Protein AF-A0A2S6R2S6-F1 (afdb_monomer_lite)

Secondary structure (DSSP, 8-state):
-------HHHHHHHHHHHHHHHHTT--HHHHHHHTT--

pLDDT: mean 89.96, std 12.2, range [49.62, 98.06]

Radius of gyration: 10.69 Å; chains: 1; bounding box: 20×21×26 Å

Sequence (38 aa):
MARKRYTDEDVLNLLRQIELSLASGSSIETACRSAGIS

Foldseek 3Di:
DPPPPQDPVNVVVLVVQLVVCVVVVDDSVVSCVVSVHD

Structure (mmCIF, N/CA/C/O backbone):
data_AF-A0A2S6R2S6-F1
#
_entry.id   AF-A0A2S6R2S6-F1
#
loop_
_atom_site.group_PDB
_atom_site.id
_atom_site.type_symbol
_atom_site.label_atom_id
_atom_site.label_alt_id
_atom_site.label_comp_id
_atom_site.label_asym_id
_atom_site.label_entity_id
_atom_site.label_seq_id
_atom_site.pdbx_PDB_ins_code
_atom_site.Cartn_x
_atom_site.Cartn_y
_atom_site.Cartn_z
_atom_site.occupancy
_atom_site.B_iso_or_equiv
_atom_site.auth_seq_id
_atom_site.auth_comp_id
_atom_site.auth_asym_id
_atom_site.auth_atom_id
_atom_site.pdbx_PDB_model_num
ATOM 1 N N . MET A 1 1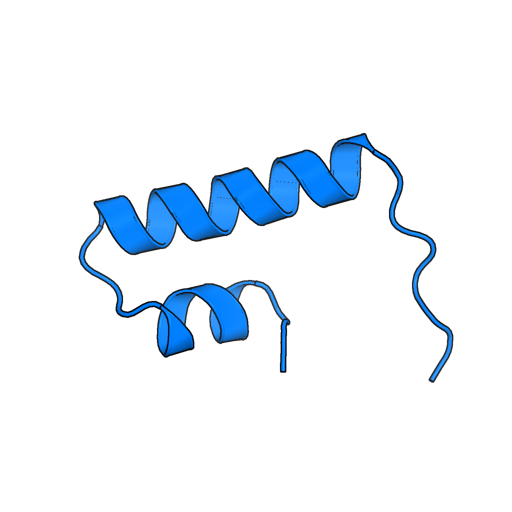 ? 4.959 -18.093 -13.127 1.00 49.62 1 MET A N 1
ATOM 2 C CA . MET A 1 1 ? 4.587 -16.685 -12.876 1.00 49.62 1 MET A CA 1
ATOM 3 C C . MET A 1 1 ? 5.812 -15.827 -13.122 1.00 49.62 1 MET A C 1
ATOM 5 O O . MET A 1 1 ? 6.832 -16.072 -12.491 1.00 49.62 1 MET A O 1
ATOM 9 N N . ALA A 1 2 ? 5.763 -14.910 -14.089 1.00 50.31 2 ALA A N 1
ATOM 10 C CA . ALA A 1 2 ? 6.872 -13.994 -14.330 1.00 50.31 2 ALA A CA 1
ATOM 11 C C . ALA A 1 2 ? 7.063 -13.143 -13.070 1.00 50.31 2 ALA A C 1
ATOM 13 O O . ALA A 1 2 ? 6.148 -12.427 -12.663 1.00 50.31 2 ALA A O 1
ATOM 14 N N . ARG A 1 3 ? 8.216 -13.275 -12.410 1.00 63.84 3 ARG A N 1
ATOM 15 C CA . ARG A 1 3 ? 8.560 -12.450 -11.253 1.00 63.84 3 ARG A CA 1
ATOM 16 C C . ARG A 1 3 ? 8.639 -11.018 -11.775 1.00 63.84 3 ARG A C 1
ATOM 18 O O . ARG A 1 3 ? 9.555 -10.711 -12.537 1.00 63.84 3 ARG A O 1
ATOM 25 N N . LYS A 1 4 ? 7.637 -10.187 -11.462 1.00 67.06 4 LYS A N 1
ATOM 26 C CA . LYS A 1 4 ? 7.672 -8.755 -11.779 1.00 67.06 4 LYS A CA 1
ATOM 27 C C . LYS A 1 4 ? 9.020 -8.240 -11.274 1.00 67.06 4 LYS A C 1
ATOM 29 O O . LYS A 1 4 ? 9.356 -8.440 -10.109 1.00 67.06 4 LYS A O 1
ATOM 34 N N . ARG A 1 5 ? 9.830 -7.672 -12.167 1.00 81.25 5 ARG A N 1
ATOM 35 C CA . ARG A 1 5 ? 11.012 -6.918 -11.752 1.00 81.25 5 ARG A CA 1
ATOM 36 C C . ARG A 1 5 ? 10.472 -5.638 -11.134 1.00 81.25 5 ARG A C 1
ATOM 38 O O . ARG A 1 5 ? 10.016 -4.773 -11.868 1.00 81.25 5 ARG A O 1
ATOM 45 N N . TYR A 1 6 ? 10.434 -5.595 -9.810 1.00 84.12 6 TYR A N 1
ATOM 46 C CA . TYR A 1 6 ? 10.154 -4.368 -9.081 1.00 84.12 6 TYR A CA 1
ATOM 47 C C . TYR A 1 6 ? 11.384 -3.471 -9.201 1.00 84.12 6 TYR A C 1
ATOM 49 O O . TYR A 1 6 ? 12.506 -3.934 -8.976 1.00 84.12 6 TYR A O 1
ATOM 57 N N . THR A 1 7 ? 11.178 -2.224 -9.601 1.00 91.25 7 THR A N 1
ATOM 58 C CA . THR A 1 7 ? 12.177 -1.166 -9.430 1.00 91.25 7 THR A CA 1
ATOM 59 C C . THR A 1 7 ? 12.237 -0.755 -7.958 1.00 91.25 7 THR A C 1
ATOM 61 O O . THR A 1 7 ? 11.320 -1.058 -7.190 1.00 91.25 7 THR A O 1
ATOM 64 N N . ASP A 1 8 ? 13.293 -0.052 -7.545 1.00 93.69 8 ASP A N 1
ATOM 65 C CA . ASP A 1 8 ? 13.379 0.491 -6.184 1.00 93.69 8 ASP A CA 1
ATOM 66 C C . ASP A 1 8 ? 12.163 1.373 -5.852 1.00 93.69 8 ASP A C 1
ATOM 68 O O . ASP A 1 8 ? 11.599 1.281 -4.763 1.00 93.69 8 ASP A O 1
ATOM 72 N N . GLU A 1 9 ? 11.689 2.159 -6.824 1.00 95.12 9 GLU A N 1
ATOM 73 C CA . GLU A 1 9 ? 10.490 2.988 -6.686 1.00 95.12 9 GLU A CA 1
ATOM 74 C C . GLU A 1 9 ? 9.215 2.150 -6.505 1.00 95.12 9 GLU A C 1
ATOM 76 O O . GLU A 1 9 ? 8.378 2.480 -5.662 1.00 95.12 9 GLU A O 1
ATOM 81 N N . A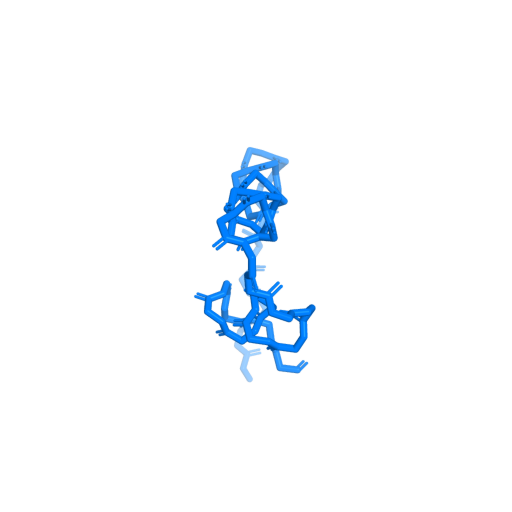SP A 1 10 ? 9.067 1.036 -7.229 1.00 93.19 10 ASP A N 1
ATOM 82 C CA . ASP A 1 10 ? 7.919 0.140 -7.042 1.00 93.19 10 ASP A CA 1
ATOM 83 C C . ASP A 1 10 ? 7.894 -0.448 -5.624 1.00 93.19 10 ASP A C 1
ATOM 85 O O . ASP A 1 10 ? 6.830 -0.545 -5.009 1.00 93.19 10 ASP A O 1
ATOM 89 N N . VAL A 1 11 ? 9.061 -0.825 -5.086 1.00 92.44 11 VAL A N 1
ATOM 90 C CA . VAL A 1 11 ? 9.178 -1.346 -3.715 1.00 92.44 11 VAL A CA 1
ATOM 91 C C . VAL A 1 11 ? 8.836 -0.263 -2.693 1.00 92.44 11 VAL A C 1
ATOM 93 O O . VAL A 1 11 ? 8.084 -0.525 -1.754 1.00 92.44 11 VAL A O 1
ATOM 96 N N . LEU A 1 12 ? 9.339 0.959 -2.877 1.00 96.00 12 LEU A N 1
ATOM 97 C CA . LEU A 1 12 ? 9.038 2.075 -1.977 1.00 96.00 12 LEU A CA 1
ATOM 98 C C . LEU A 1 12 ? 7.543 2.423 -1.980 1.00 96.00 12 LEU A C 1
ATOM 100 O O . LEU A 1 12 ? 6.957 2.606 -0.911 1.00 96.00 12 LEU A O 1
ATOM 104 N N . ASN A 1 13 ? 6.902 2.447 -3.151 1.00 95.12 13 ASN A N 1
ATOM 105 C CA . ASN A 1 13 ? 5.459 2.670 -3.262 1.00 95.12 13 ASN A CA 1
ATOM 106 C C . ASN A 1 13 ? 4.646 1.558 -2.584 1.00 95.12 13 ASN A C 1
ATOM 108 O O . ASN A 1 13 ? 3.662 1.843 -1.899 1.00 95.12 13 ASN A O 1
ATOM 112 N N . LEU A 1 14 ? 5.081 0.303 -2.718 1.00 94.75 14 LEU A N 1
ATOM 113 C CA . LEU A 1 14 ? 4.449 -0.842 -2.064 1.00 94.75 14 LEU A CA 1
ATOM 114 C C . LEU A 1 14 ? 4.503 -0.719 -0.535 1.00 94.75 14 LEU A C 1
ATOM 116 O O . LEU A 1 14 ? 3.487 -0.864 0.145 1.00 94.75 14 LEU A O 1
ATOM 120 N N . LEU A 1 15 ? 5.680 -0.400 0.009 1.00 95.25 15 LEU A N 1
ATOM 121 C CA . LEU A 1 15 ? 5.860 -0.195 1.447 1.00 95.25 15 LEU A CA 1
ATOM 122 C C . LEU A 1 15 ? 5.011 0.976 1.951 1.00 95.25 15 LEU A C 1
ATOM 124 O O . LEU A 1 15 ? 4.350 0.855 2.984 1.00 95.25 15 LEU A O 1
ATOM 128 N N . ARG A 1 16 ? 4.955 2.076 1.189 1.00 97.31 16 ARG A N 1
ATOM 129 C CA . ARG A 1 16 ? 4.128 3.241 1.521 1.00 97.31 16 ARG A CA 1
ATOM 130 C C . ARG A 1 16 ? 2.638 2.900 1.562 1.00 97.31 16 ARG A C 1
ATOM 132 O O . ARG A 1 16 ? 1.9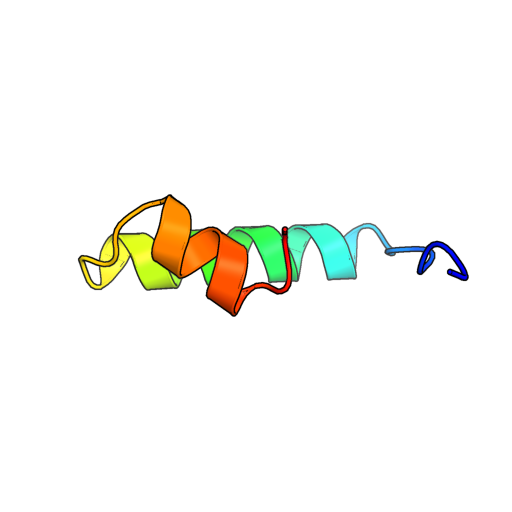34 3.355 2.462 1.00 97.31 16 ARG A O 1
ATOM 139 N N . GLN A 1 17 ? 2.155 2.094 0.618 1.00 96.38 17 GLN A N 1
ATOM 140 C CA . GLN A 1 17 ? 0.764 1.638 0.582 1.00 96.38 17 GLN A CA 1
ATOM 141 C C . GLN A 1 17 ? 0.409 0.787 1.811 1.00 96.38 17 GLN A C 1
ATOM 143 O O . GLN A 1 17 ? -0.659 0.971 2.408 1.00 96.38 17 GLN A O 1
ATOM 148 N N . ILE A 1 18 ? 1.305 -0.125 2.202 1.00 97.19 18 ILE A N 1
ATOM 149 C CA . ILE A 1 18 ? 1.128 -0.964 3.393 1.00 97.19 18 ILE A CA 1
ATOM 150 C C . ILE A 1 18 ? 1.095 -0.086 4.646 1.00 97.19 18 ILE A C 1
ATOM 152 O O . ILE A 1 18 ? 0.168 -0.205 5.443 1.00 97.19 18 ILE A O 1
ATOM 156 N N . GLU A 1 19 ? 2.046 0.839 4.791 1.00 97.88 19 GLU A N 1
ATOM 157 C CA . GLU A 1 19 ? 2.108 1.763 5.929 1.00 97.88 19 GLU A CA 1
ATOM 158 C C . GLU A 1 19 ? 0.821 2.590 6.069 1.00 97.88 19 GLU A C 1
ATOM 160 O O . GLU A 1 19 ? 0.260 2.672 7.160 1.00 97.88 19 GLU A O 1
ATOM 165 N N . LEU A 1 20 ? 0.300 3.141 4.966 1.00 98.06 20 LEU A N 1
ATOM 166 C CA . LEU A 1 20 ? -0.963 3.889 4.966 1.00 98.06 20 LEU A CA 1
ATOM 167 C C . LEU A 1 20 ? -2.155 3.030 5.398 1.00 98.06 20 LEU A C 1
ATOM 169 O O . LEU A 1 20 ? -2.994 3.486 6.173 1.00 98.06 20 LEU A O 1
ATOM 173 N N . SER A 1 21 ? -2.217 1.784 4.927 1.00 97.06 21 SER A N 1
ATOM 174 C CA . SER A 1 21 ? -3.292 0.854 5.294 1.00 97.06 21 SER A CA 1
ATOM 175 C C . SER A 1 21 ? -3.232 0.476 6.776 1.00 97.06 21 SER A C 1
ATOM 177 O O . SER A 1 21 ? -4.266 0.344 7.430 1.00 97.06 21 SER A O 1
ATOM 179 N N . LEU A 1 22 ? -2.027 0.323 7.330 1.00 97.31 22 LEU A N 1
ATOM 180 C CA . LEU A 1 22 ? -1.831 0.091 8.762 1.00 97.31 22 LEU A CA 1
ATOM 181 C C . LEU A 1 22 ? -2.204 1.328 9.585 1.00 97.31 22 LEU A C 1
ATOM 183 O O . LEU A 1 22 ? -2.893 1.205 10.596 1.00 97.31 22 LEU A O 1
ATOM 187 N N . ALA A 1 23 ? -1.815 2.522 9.131 1.00 97.50 23 ALA A N 1
ATOM 188 C CA . ALA A 1 23 ? -2.170 3.783 9.780 1.00 97.50 23 ALA A CA 1
ATOM 189 C C . ALA A 1 23 ? -3.690 4.028 9.798 1.00 97.50 23 ALA A C 1
ATOM 191 O O . ALA A 1 23 ? -4.198 4.649 10.729 1.00 97.50 23 ALA A O 1
ATOM 192 N N . SER A 1 24 ? -4.430 3.496 8.819 1.00 96.25 24 SER A N 1
ATOM 193 C CA . SER A 1 24 ? -5.898 3.520 8.806 1.00 96.25 24 SER A CA 1
ATOM 194 C C . SER A 1 24 ? -6.549 2.432 9.675 1.00 96.25 24 SER A C 1
ATOM 196 O O . SER A 1 24 ? -7.772 2.303 9.666 1.00 96.25 24 SER A O 1
ATOM 198 N N .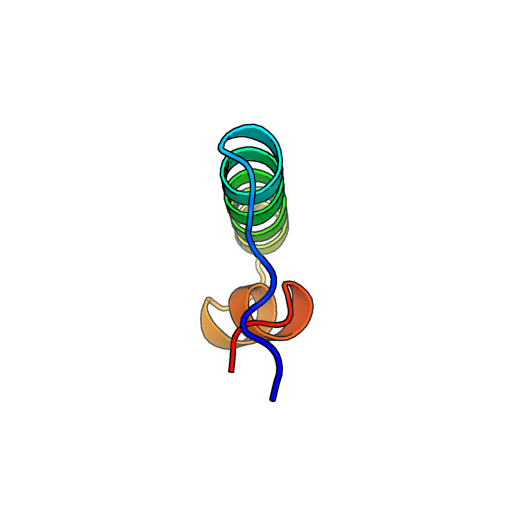 GLY A 1 25 ? -5.758 1.637 10.406 1.00 96.75 25 GLY A N 1
ATOM 199 C CA . GLY A 1 25 ? -6.234 0.599 11.325 1.00 96.75 25 GLY A CA 1
ATOM 200 C C . GLY A 1 25 ? -6.406 -0.793 10.709 1.00 96.75 25 GLY A C 1
ATOM 201 O O . GLY A 1 25 ? -6.991 -1.666 11.350 1.00 96.75 25 GLY A O 1
ATOM 202 N N . SER A 1 26 ? -5.918 -1.033 9.487 1.00 96.44 26 SER A N 1
ATOM 203 C CA . SER A 1 26 ? -5.958 -2.376 8.890 1.00 96.44 26 SER A CA 1
ATOM 204 C C . SER A 1 26 ? -4.977 -3.320 9.589 1.00 96.44 26 SER A C 1
ATOM 206 O O . SER A 1 26 ? -3.916 -2.906 10.053 1.00 96.44 26 SER A O 1
ATOM 208 N N . SER A 1 27 ? -5.287 -4.617 9.619 1.00 96.75 27 SER A N 1
ATOM 209 C CA . SER A 1 27 ? -4.330 -5.634 10.067 1.00 96.75 27 SER A CA 1
ATOM 210 C C . SER A 1 27 ? -3.214 -5.847 9.038 1.00 96.75 27 SER A C 1
ATOM 212 O O . SER A 1 27 ? -3.411 -5.623 7.841 1.00 96.75 27 SER A O 1
ATOM 214 N N . ILE A 1 28 ? -2.058 -6.346 9.490 1.00 94.81 28 ILE A N 1
ATOM 215 C CA . ILE A 1 28 ? -0.899 -6.647 8.627 1.00 94.81 28 ILE A CA 1
ATOM 216 C C . ILE A 1 28 ? -1.296 -7.563 7.465 1.00 94.81 28 ILE A C 1
ATOM 218 O O . ILE A 1 28 ? -0.993 -7.262 6.315 1.00 94.81 28 ILE A O 1
ATOM 222 N N . GLU A 1 29 ? -2.042 -8.636 7.738 1.00 95.81 29 GLU A N 1
ATOM 223 C CA . GLU A 1 29 ? -2.515 -9.554 6.696 1.00 95.81 29 GLU A CA 1
ATOM 224 C C . GLU A 1 29 ? -3.386 -8.872 5.636 1.00 95.81 29 GLU A C 1
ATOM 226 O O . GLU A 1 29 ? -3.302 -9.208 4.454 1.00 95.81 29 GLU A O 1
ATOM 231 N N . THR A 1 30 ? -4.236 -7.930 6.050 1.00 95.50 30 THR A N 1
ATOM 232 C CA . THR A 1 30 ? -5.141 -7.212 5.143 1.00 95.50 30 THR A CA 1
ATOM 233 C C . THR A 1 30 ? -4.366 -6.203 4.302 1.00 95.50 30 THR A C 1
ATOM 235 O O . THR A 1 30 ? -4.589 -6.113 3.094 1.00 95.50 30 THR A O 1
ATOM 238 N N . ALA A 1 31 ? -3.419 -5.488 4.915 1.00 96.81 31 ALA A N 1
ATOM 239 C CA . ALA A 1 31 ? -2.557 -4.527 4.233 1.00 96.81 31 ALA A CA 1
ATOM 240 C C . ALA A 1 31 ? -1.657 -5.216 3.191 1.00 96.81 31 ALA A C 1
ATOM 242 O O . ALA A 1 31 ? -1.617 -4.787 2.038 1.00 96.81 31 ALA A O 1
ATOM 243 N N . CYS A 1 32 ? -1.010 -6.330 3.552 1.00 94.44 32 CYS A N 1
ATOM 244 C CA . CYS A 1 32 ? -0.175 -7.111 2.635 1.00 94.44 32 CYS A CA 1
ATOM 245 C C . CYS A 1 32 ? -0.984 -7.693 1.466 1.00 94.44 32 CYS A C 1
ATOM 247 O O . CYS A 1 32 ? -0.581 -7.535 0.313 1.00 94.44 32 CYS A O 1
ATOM 249 N N . ARG A 1 33 ? -2.161 -8.281 1.731 1.00 94.50 33 ARG A N 1
ATOM 250 C CA . ARG A 1 33 ? -3.044 -8.783 0.662 1.00 94.50 33 ARG A CA 1
ATOM 251 C C . ARG A 1 33 ? -3.523 -7.674 -0.270 1.00 94.50 33 ARG A C 1
ATOM 253 O O . ARG A 1 33 ? -3.536 -7.869 -1.482 1.00 94.50 33 ARG A O 1
ATOM 260 N N . SER A 1 34 ? -3.866 -6.508 0.276 1.00 91.44 34 SER A N 1
ATOM 261 C CA . SER A 1 34 ? -4.277 -5.335 -0.514 1.00 91.44 34 SER A CA 1
ATOM 262 C C . SER A 1 34 ? -3.143 -4.795 -1.390 1.00 91.44 34 SER A C 1
ATOM 264 O O . SER A 1 34 ? -3.393 -4.299 -2.486 1.00 91.44 34 SER A O 1
ATOM 266 N N . ALA A 1 35 ? -1.896 -4.955 -0.944 1.00 91.69 35 ALA A N 1
ATOM 267 C CA . ALA A 1 35 ? -0.689 -4.654 -1.708 1.00 91.69 35 ALA A CA 1
ATOM 268 C C . ALA A 1 35 ? -0.324 -5.758 -2.733 1.00 91.69 35 ALA A C 1
ATOM 270 O O . ALA A 1 35 ? 0.681 -5.660 -3.435 1.00 91.69 35 ALA A O 1
ATOM 271 N N . GLY A 1 36 ? -1.128 -6.823 -2.849 1.00 90.88 36 GLY A N 1
ATOM 272 C CA . GLY A 1 36 ? -0.877 -7.938 -3.766 1.00 90.88 36 GLY A CA 1
ATOM 273 C C . GLY A 1 36 ? 0.220 -8.897 -3.297 1.00 90.88 36 GLY A C 1
ATOM 274 O O . GLY A 1 36 ? 0.732 -9.675 -4.103 1.00 90.88 36 GLY A O 1
ATOM 275 N N . ILE A 1 37 ? 0.583 -8.849 -2.013 1.00 87.88 37 ILE A N 1
ATOM 276 C CA . ILE A 1 37 ? 1.500 -9.797 -1.377 1.00 87.88 37 ILE A CA 1
ATOM 277 C C . ILE A 1 37 ? 0.670 -10.962 -0.824 1.00 87.88 37 ILE A C 1
ATOM 279 O O . ILE A 1 37 ? -0.263 -10.752 -0.046 1.00 87.88 37 ILE A O 1
ATOM 283 N N . SER A 1 38 ? 0.989 -12.181 -1.271 1.00 77.00 38 SER A N 1
ATOM 284 C CA . SER A 1 38 ? 0.407 -13.443 -0.780 1.00 77.00 38 SE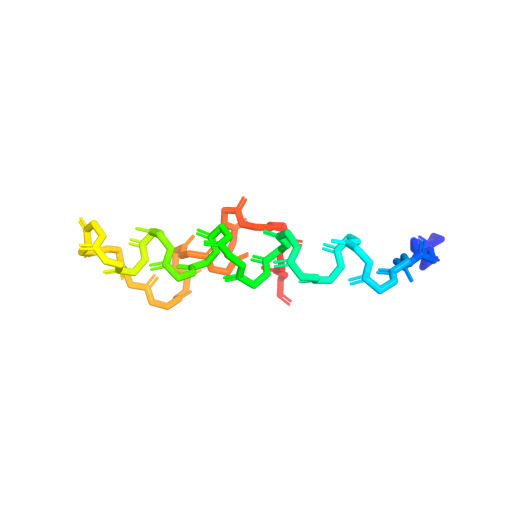R A CA 1
ATOM 285 C C . SER A 1 38 ? 1.342 -14.138 0.193 1.00 77.00 38 SER A C 1
ATOM 287 O O . SER A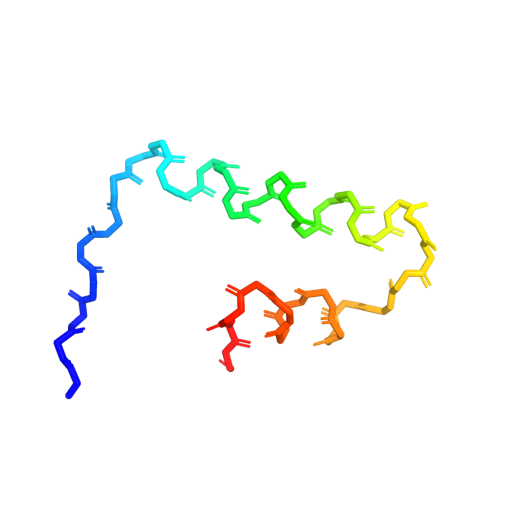 1 38 ? 2.565 -14.110 -0.073 1.00 77.00 38 SER A O 1
#